Protein AF-A0A1D1XVW9-F1 (afdb_monomer)

InterPro domains:
  IPR011042 Six-bladed beta-propeller, TolB-like [G3DSA:2.120.10.30] (35-100)

pLDDT: mean 77.79, std 16.77, range [38.75, 95.5]

Nearest PDB structures (foldseek):
  2fpb-assembly2_B  TM=7.834E-01  e=3.571E-02  Rauvolfia serpentina
  6zea-assembly1_A  TM=7.174E-01  e=1.789E-02  Catharanthus roseus
  3mzl-assembly2_E  TM=5.468E-01  e=2.728E+00  Saccharomyces cerevisiae
  8adl-assembly1_P  TM=5.361E-01  e=5.114E+00  Saccharomyces cerevisiae
  7fik-assembly1_h  TM=4.658E-01  e=4.510E+00  Xenopus laevis

Sequence (100 aa):
MATRLALMSITLAIASIIISVNPFRLLISNGAHGAEKQMLTEVEVIPVDGAAGPESLAFGPDGEGPYTGVSDGRILQWRGRGRGWHEIAVSAPHLKREYC

Organism: NCBI:txid1678845

Solvent-accessible surface area (backbone atoms only — not comparable to full-atom values): 6344 Å² total; per-residue (Å²): 110,68,70,62,54,54,53,52,53,51,52,53,54,52,50,52,50,56,44,69,78,36,51,64,58,72,70,35,69,78,54,66,55,62,76,66,74,72,70,71,84,79,74,82,87,79,89,58,87,89,40,55,66,67,87,51,77,46,70,46,98,88,70,43,50,50,31,30,48,34,72,73,38,39,30,33,32,42,64,50,94,93,64,41,72,39,81,78,49,55,84,51,83,82,59,74,91,86,78,123

Radius of gyration: 27.66 Å; Cα contacts (8 Å, |Δi|>4): 89; chains: 1; bounding box: 39×32×83 Å

Foldseek 3Di:
DVVVVVVVVVVVVVVVVVCVVCVPCVVCVVVCPPPPVPCCVDDDDDDDPLWDDFPDWDADPVRFFGWGATPLQFIWGQPDDPVGIDTDDGPCPPPDSPDD

Mean predicted aligned error: 15.98 Å

Structure (mmCIF, N/CA/C/O backbone):
data_AF-A0A1D1XVW9-F1
#
_entry.id   AF-A0A1D1XVW9-F1
#
loop_
_atom_site.group_PDB
_atom_site.id
_atom_site.type_symbol
_atom_site.label_atom_id
_atom_site.label_alt_id
_atom_site.label_comp_id
_atom_site.label_asym_id
_atom_site.label_entity_id
_atom_site.label_seq_id
_atom_site.pdbx_PDB_ins_code
_atom_site.Cartn_x
_atom_site.Cartn_y
_atom_site.Cartn_z
_atom_site.occupancy
_atom_site.B_iso_or_equiv
_atom_site.auth_seq_id
_atom_site.auth_comp_id
_atom_site.auth_asym_id
_atom_site.auth_atom_id
_atom_site.pdbx_PDB_model_num
ATOM 1 N N . MET A 1 1 ? -19.454 -6.012 69.915 1.00 67.19 1 MET A N 1
ATOM 2 C CA . MET A 1 1 ? -18.309 -6.433 69.068 1.00 67.19 1 MET A CA 1
ATOM 3 C C . MET A 1 1 ? -18.755 -7.270 67.873 1.00 67.19 1 MET A C 1
ATOM 5 O O . MET A 1 1 ? -18.430 -6.885 66.760 1.00 67.19 1 MET A O 1
ATOM 9 N N . ALA A 1 2 ? -19.549 -8.330 68.065 1.00 73.88 2 ALA A N 1
ATOM 10 C CA . ALA A 1 2 ? -20.007 -9.216 66.984 1.00 73.88 2 ALA A CA 1
ATOM 11 C C . ALA A 1 2 ? -20.737 -8.509 65.820 1.00 73.88 2 ALA A C 1
ATOM 13 O O . ALA A 1 2 ? -20.469 -8.799 64.662 1.00 73.88 2 ALA A O 1
ATOM 14 N N . THR A 1 3 ? -21.587 -7.519 66.104 1.00 77.88 3 THR A N 1
ATOM 15 C CA . THR A 1 3 ? -22.304 -6.748 65.069 1.00 77.88 3 THR A CA 1
ATOM 16 C C . THR A 1 3 ? -21.376 -5.922 64.179 1.00 77.88 3 THR A C 1
ATOM 18 O O . THR A 1 3 ? -21.601 -5.825 62.979 1.00 77.88 3 THR A O 1
ATOM 21 N N . ARG A 1 4 ? -20.289 -5.374 64.739 1.00 76.69 4 ARG A N 1
ATOM 22 C CA . ARG A 1 4 ? -19.268 -4.636 63.977 1.00 76.69 4 ARG A CA 1
ATOM 23 C C . ARG A 1 4 ? -18.441 -5.565 63.088 1.00 76.69 4 ARG A C 1
ATOM 25 O O . ARG A 1 4 ? -18.111 -5.189 61.973 1.00 76.69 4 ARG A O 1
ATOM 32 N N . LEU A 1 5 ? -18.160 -6.779 63.563 1.00 81.81 5 LEU A N 1
ATOM 33 C CA . LEU A 1 5 ? -17.456 -7.807 62.790 1.00 81.81 5 LEU A CA 1
ATOM 34 C C . LEU A 1 5 ? -18.312 -8.319 61.623 1.00 81.81 5 LEU A C 1
ATOM 36 O O . LEU A 1 5 ? -17.810 -8.442 60.511 1.00 81.81 5 LEU A O 1
ATOM 40 N N . ALA A 1 6 ? -19.610 -8.534 61.854 1.00 84.25 6 ALA A N 1
ATOM 41 C CA . ALA A 1 6 ? -20.553 -8.912 60.803 1.00 84.25 6 ALA A CA 1
ATOM 42 C C . ALA A 1 6 ? -20.710 -7.809 59.743 1.00 84.25 6 ALA A C 1
ATOM 44 O O . ALA A 1 6 ? -20.727 -8.092 58.551 1.00 84.25 6 ALA A 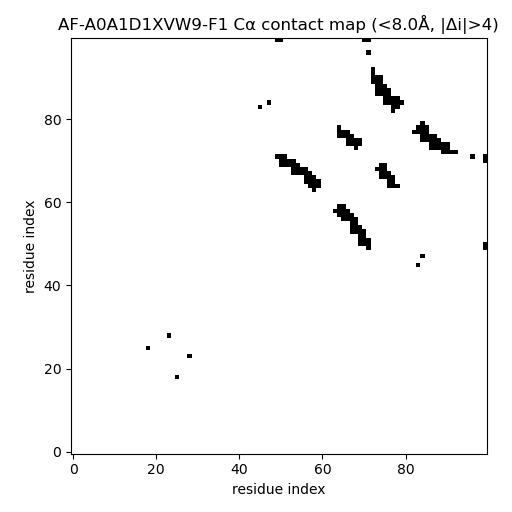O 1
ATOM 45 N N . LEU A 1 7 ? -20.754 -6.539 60.159 1.00 82.38 7 LEU A N 1
ATOM 46 C CA . LEU A 1 7 ? -20.778 -5.407 59.229 1.00 82.38 7 LEU A CA 1
ATOM 47 C C . LEU A 1 7 ? -19.519 -5.361 58.350 1.00 82.38 7 LEU A C 1
ATOM 49 O O . LEU A 1 7 ? -19.629 -5.105 57.156 1.00 82.38 7 LEU A O 1
ATOM 53 N N . MET A 1 8 ? -18.341 -5.648 58.911 1.00 87.56 8 MET A N 1
ATOM 54 C CA . MET A 1 8 ? -17.085 -5.647 58.153 1.00 87.56 8 MET A CA 1
ATOM 55 C C . MET A 1 8 ? -16.965 -6.805 57.159 1.00 87.56 8 MET A C 1
ATOM 57 O O . MET A 1 8 ? -16.435 -6.610 56.069 1.00 87.56 8 MET A O 1
ATOM 61 N N . SER A 1 9 ? -17.455 -8.003 57.492 1.00 86.50 9 SER A N 1
ATOM 62 C CA . SER A 1 9 ? -17.416 -9.122 56.542 1.00 86.50 9 SER A CA 1
ATOM 63 C C . SER A 1 9 ? -18.384 -8.915 55.374 1.00 86.50 9 SER A C 1
ATOM 65 O O . SER A 1 9 ? -18.042 -9.222 54.233 1.00 86.50 9 SER A O 1
ATOM 67 N N . ILE A 1 10 ? -19.559 -8.332 55.638 1.00 91.50 10 ILE A N 1
ATOM 68 C CA . ILE A 1 10 ? -20.557 -8.015 54.610 1.00 91.50 10 ILE A CA 1
ATOM 69 C C . ILE A 1 10 ? -20.013 -6.970 53.628 1.00 91.50 10 ILE A C 1
ATOM 71 O O . ILE A 1 10 ? -20.144 -7.146 52.418 1.00 91.50 10 ILE A O 1
ATOM 75 N N . THR A 1 11 ? -19.363 -5.906 54.112 1.00 92.06 11 THR A N 1
ATOM 76 C CA . THR A 1 11 ? -18.797 -4.875 53.223 1.00 92.06 11 THR A CA 1
ATOM 77 C C . THR A 1 11 ? -17.672 -5.421 52.344 1.00 92.06 11 THR A C 1
ATOM 79 O O . THR A 1 11 ? -17.636 -5.121 51.151 1.00 92.06 11 THR A O 1
ATOM 82 N N . LEU A 1 12 ? -16.797 -6.268 52.897 1.00 90.25 12 LEU A N 1
ATOM 83 C CA . LEU A 1 12 ? -15.732 -6.948 52.150 1.00 90.25 12 LEU A CA 1
ATOM 84 C C . LEU A 1 12 ? -16.282 -7.877 51.057 1.00 90.25 12 LEU A C 1
ATOM 86 O O . LEU A 1 12 ? -15.770 -7.868 49.938 1.00 90.25 12 LEU A O 1
ATOM 90 N N . ALA A 1 13 ? -17.339 -8.637 51.355 1.00 91.56 13 ALA A N 1
ATOM 91 C CA . ALA A 1 13 ? -17.975 -9.532 50.388 1.00 91.56 13 ALA A CA 1
ATOM 92 C C . ALA A 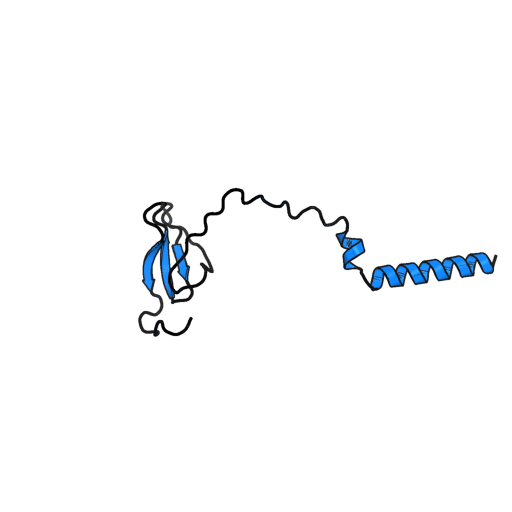1 13 ? -18.650 -8.770 49.235 1.00 91.56 13 ALA A C 1
ATOM 94 O O . ALA A 1 13 ? -18.570 -9.182 48.081 1.00 91.56 13 ALA A O 1
ATOM 95 N N . ILE A 1 14 ? -19.283 -7.629 49.519 1.00 88.94 14 ILE A N 1
ATOM 96 C CA . ILE A 1 14 ? -19.890 -6.791 48.476 1.00 88.94 14 ILE A CA 1
ATOM 97 C C . ILE A 1 14 ? -18.802 -6.174 47.585 1.00 88.94 14 ILE A C 1
ATOM 99 O O . ILE A 1 14 ? -18.924 -6.193 46.360 1.00 88.94 14 ILE A O 1
ATOM 103 N N . ALA A 1 15 ? -17.714 -5.675 48.180 1.00 84.06 15 ALA A N 1
ATOM 104 C CA . ALA A 1 15 ? -16.601 -5.097 47.432 1.00 84.06 15 ALA A CA 1
ATOM 105 C C . ALA A 1 15 ? -15.948 -6.112 46.476 1.00 84.06 15 ALA A C 1
ATOM 107 O O . ALA A 1 15 ? -15.677 -5.770 45.325 1.00 84.06 15 ALA A O 1
ATOM 108 N N . SER A 1 16 ? -15.747 -7.365 46.904 1.00 83.56 16 SER A N 1
ATOM 109 C CA . SER A 1 16 ? -15.147 -8.401 46.050 1.00 83.56 16 SER A CA 1
ATOM 110 C C . SER A 1 16 ? -16.040 -8.787 44.867 1.00 83.56 16 SER A C 1
ATOM 112 O O . SER A 1 16 ? -15.531 -8.973 43.762 1.00 83.56 16 SER A O 1
ATOM 114 N N . ILE A 1 17 ? -17.363 -8.829 45.054 1.00 84.69 17 ILE A N 1
ATOM 115 C CA . ILE A 1 17 ? -18.323 -9.081 43.967 1.00 84.69 17 ILE A CA 1
ATOM 116 C C . ILE A 1 17 ? -18.294 -7.932 42.952 1.00 84.69 17 ILE A C 1
ATOM 118 O O . ILE A 1 17 ? -18.220 -8.183 41.751 1.00 84.69 17 ILE A O 1
ATOM 122 N N . ILE A 1 18 ? -18.279 -6.675 43.407 1.00 80.69 18 ILE A N 1
ATOM 123 C CA . ILE A 1 18 ? -18.209 -5.500 42.518 1.00 80.69 18 ILE A CA 1
ATOM 124 C C . ILE A 1 18 ? -16.912 -5.513 41.691 1.00 80.69 18 ILE A C 1
ATOM 126 O O . ILE A 1 18 ? -16.951 -5.271 40.484 1.00 80.69 18 ILE A O 1
ATOM 130 N N . ILE A 1 19 ? -15.778 -5.849 42.317 1.00 76.25 19 ILE A N 1
ATOM 131 C CA . ILE A 1 19 ? -14.479 -5.981 41.639 1.00 76.25 19 ILE A CA 1
ATOM 132 C C . ILE A 1 19 ? -14.494 -7.152 40.640 1.00 76.25 19 ILE A C 1
ATOM 134 O O . ILE A 1 19 ? -13.976 -7.012 39.536 1.00 76.25 19 ILE A O 1
ATOM 138 N N . SER A 1 20 ? -15.113 -8.287 40.985 1.00 71.88 20 SER A N 1
ATOM 139 C CA . SER A 1 20 ? -15.169 -9.484 40.130 1.00 71.88 20 SER A CA 1
ATOM 140 C C . SER A 1 20 ? -16.108 -9.346 38.933 1.00 71.88 20 SER A C 1
ATOM 142 O O . SER A 1 20 ? -15.846 -9.943 37.891 1.00 71.88 20 SER A O 1
ATOM 144 N N . VAL A 1 21 ? -17.214 -8.616 39.069 1.00 75.00 21 VAL A N 1
ATOM 145 C CA . VAL A 1 21 ? -18.194 -8.441 37.984 1.00 75.00 21 VAL A CA 1
ATOM 146 C C . VAL A 1 21 ? -17.682 -7.437 36.947 1.00 75.00 21 VAL A C 1
ATOM 148 O O . VAL A 1 21 ? -18.119 -7.457 35.797 1.00 75.00 21 VAL A O 1
ATOM 151 N N . ASN A 1 22 ? -16.729 -6.574 37.315 1.00 65.94 22 ASN A N 1
ATOM 152 C CA . ASN A 1 22 ? -16.160 -5.602 36.393 1.00 65.94 22 ASN A CA 1
ATOM 153 C C . ASN A 1 22 ? -14.689 -5.258 36.696 1.00 65.94 22 ASN A C 1
ATOM 155 O O . ASN A 1 22 ? -14.370 -4.089 36.952 1.00 65.94 22 ASN A O 1
ATOM 159 N N . PRO A 1 23 ? -13.766 -6.239 36.627 1.00 60.66 23 PRO A N 1
ATOM 160 C CA . PRO A 1 23 ? -12.349 -5.977 36.878 1.00 60.66 23 PRO 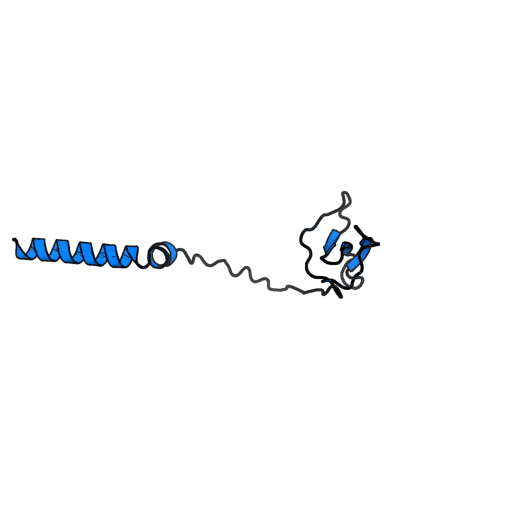A CA 1
ATOM 161 C C . PRO A 1 23 ? -11.805 -4.947 35.877 1.00 60.66 23 PRO A C 1
ATOM 163 O O . PRO A 1 23 ? -10.929 -4.152 36.207 1.00 60.66 23 PRO A O 1
ATOM 166 N N . PHE A 1 24 ? -12.401 -4.897 34.681 1.00 57.16 24 PHE A N 1
ATOM 167 C CA . PHE A 1 24 ? -12.058 -3.977 33.604 1.00 57.16 24 PHE A CA 1
ATOM 168 C C . PHE A 1 24 ? -12.386 -2.512 33.933 1.00 57.16 24 PHE A C 1
ATOM 170 O O . PHE A 1 24 ? -11.579 -1.635 33.643 1.00 57.16 24 PHE A O 1
ATOM 177 N N . ARG A 1 25 ? -13.520 -2.197 34.580 1.00 54.72 25 ARG A N 1
ATOM 178 C CA . ARG A 1 25 ? -13.833 -0.791 34.900 1.00 54.72 25 ARG A CA 1
ATOM 179 C C . ARG A 1 25 ? -13.044 -0.228 36.074 1.00 54.72 25 ARG A C 1
ATOM 181 O O . ARG A 1 25 ? -12.763 0.960 36.040 1.00 54.72 25 ARG A O 1
ATOM 188 N N . LEU A 1 26 ? -12.629 -1.018 37.066 1.00 53.88 26 LEU A N 1
ATOM 189 C CA . LEU A 1 26 ? -11.789 -0.492 38.156 1.00 53.88 26 LEU A CA 1
ATOM 190 C C . LEU A 1 26 ? -10.303 -0.419 37.784 1.00 53.88 26 LEU A C 1
ATOM 192 O O . LEU A 1 26 ? -9.637 0.539 38.167 1.00 53.88 26 LEU A O 1
ATOM 196 N N . LEU A 1 27 ? -9.796 -1.372 36.996 1.00 53.84 27 LEU A N 1
ATOM 197 C CA . LEU A 1 27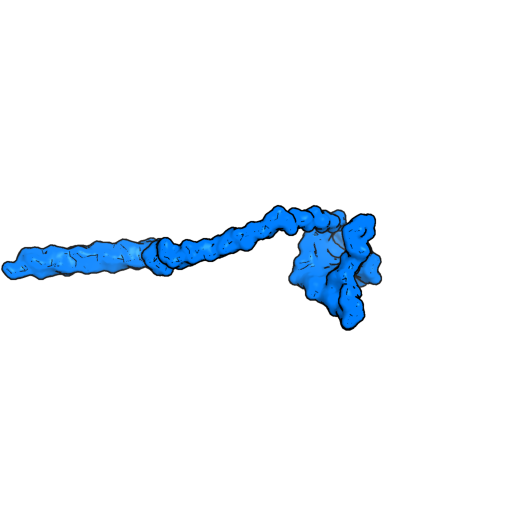 ? -8.397 -1.362 36.557 1.00 53.84 27 LEU A CA 1
ATOM 198 C C . LEU A 1 27 ? -8.144 -0.410 35.375 1.00 53.84 27 LEU A C 1
ATOM 200 O O . LEU A 1 27 ? -7.003 -0.013 35.163 1.00 53.84 27 LEU A O 1
ATOM 204 N N . ILE A 1 28 ? -9.185 0.001 34.634 1.00 49.91 28 ILE A N 1
ATOM 205 C CA . ILE A 1 28 ? -9.036 0.830 33.420 1.00 49.91 28 ILE A CA 1
ATOM 206 C C . ILE A 1 28 ? -9.812 2.158 33.499 1.00 49.91 28 ILE A C 1
ATOM 208 O O . ILE A 1 28 ? -9.638 3.007 32.631 1.00 49.91 28 ILE A O 1
ATOM 212 N N . SER A 1 29 ? -10.568 2.463 34.568 1.00 49.44 29 SER A N 1
ATOM 213 C CA . SER A 1 29 ? -11.166 3.814 34.701 1.00 49.44 29 SER A CA 1
ATOM 214 C C . SER A 1 29 ? -10.120 4.926 34.868 1.00 49.44 29 SER A C 1
ATOM 216 O O . SER A 1 29 ? -10.422 6.069 34.547 1.00 49.44 29 SER A O 1
ATOM 218 N N . ASN A 1 30 ? -8.892 4.602 35.283 1.00 48.69 30 ASN A N 1
ATOM 219 C CA . ASN A 1 30 ? -7.751 5.530 35.242 1.00 48.69 30 ASN A CA 1
ATOM 220 C C . ASN A 1 30 ? -6.726 5.157 34.147 1.00 48.69 30 ASN A C 1
ATOM 222 O O . ASN A 1 30 ? -5.695 5.809 34.003 1.00 48.69 30 ASN A O 1
ATOM 226 N N . GLY A 1 31 ? -7.038 4.115 33.366 1.00 46.25 31 GLY A N 1
ATOM 227 C CA . GLY A 1 31 ? -6.306 3.639 32.190 1.00 46.25 31 GLY A CA 1
ATOM 228 C C . GLY A 1 31 ? -6.915 4.104 30.866 1.00 46.25 31 GLY A C 1
ATOM 229 O O . GLY A 1 31 ? -6.356 3.824 29.817 1.00 46.25 31 GLY A O 1
ATOM 230 N N . ALA A 1 32 ? -7.975 4.917 30.912 1.00 42.75 32 ALA A N 1
ATOM 231 C CA . ALA A 1 32 ? -8.152 5.982 29.936 1.00 42.75 32 ALA A CA 1
ATOM 232 C C . ALA A 1 32 ? -7.153 7.122 30.241 1.00 42.75 32 ALA A C 1
ATOM 234 O O . ALA A 1 32 ? -7.512 8.296 30.258 1.00 42.75 32 ALA A O 1
ATOM 235 N N . HIS A 1 33 ? -5.860 6.796 30.413 1.00 40.16 33 HIS A N 1
ATOM 236 C CA . HIS A 1 33 ? -4.893 7.549 29.624 1.00 40.16 33 HIS A CA 1
ATOM 237 C C . HIS A 1 33 ? -5.483 7.470 28.243 1.00 40.16 33 HIS A C 1
ATOM 239 O O . HIS A 1 33 ? -5.670 6.359 27.739 1.00 40.16 33 HIS A O 1
ATOM 245 N N . GLY A 1 34 ? -5.952 8.612 27.737 1.00 38.75 34 GLY A N 1
ATOM 246 C CA . GLY A 1 34 ? -6.405 8.657 26.374 1.00 38.75 34 GLY A CA 1
ATOM 247 C C . GLY A 1 34 ? -5.400 7.819 25.603 1.00 38.75 34 GLY A C 1
ATOM 248 O O . GLY A 1 34 ? -4.192 8.043 25.708 1.00 38.75 34 GLY A O 1
ATOM 249 N N . ALA A 1 35 ? -5.899 6.847 24.838 1.00 45.25 35 ALA A N 1
ATOM 250 C CA . ALA A 1 35 ? -5.421 6.828 23.480 1.00 45.25 35 ALA A CA 1
ATOM 251 C C . ALA A 1 35 ? -5.468 8.304 23.114 1.00 45.25 35 ALA A C 1
ATOM 253 O O . ALA A 1 35 ? -6.560 8.877 23.011 1.00 45.25 35 ALA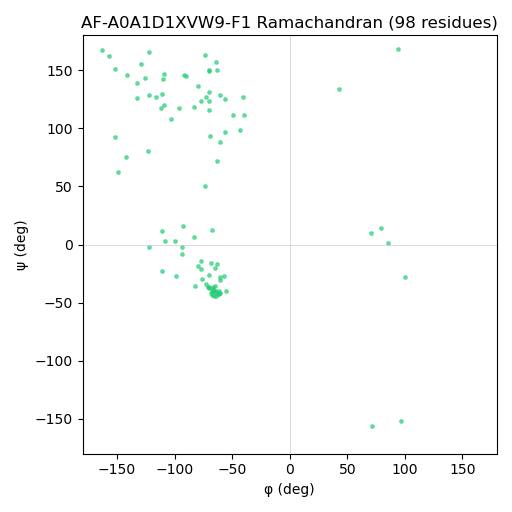 A O 1
ATOM 254 N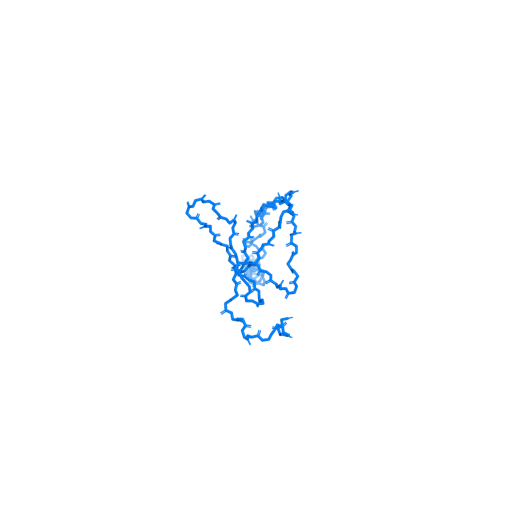 N . GLU A 1 36 ? -4.303 8.958 23.212 1.00 47.38 36 GLU A N 1
ATOM 255 C CA . GLU A 1 36 ? -4.055 10.245 22.629 1.00 47.38 36 GLU A CA 1
ATOM 256 C C . GLU A 1 36 ? -4.784 10.067 21.320 1.00 47.38 36 GLU A C 1
ATOM 258 O O . GLU A 1 36 ? -4.475 9.137 20.563 1.00 47.38 36 GLU A O 1
ATOM 263 N N . LYS A 1 37 ? -5.900 10.786 21.148 1.00 47.44 37 LYS A N 1
ATOM 264 C CA . LYS A 1 37 ? -6.454 10.924 19.822 1.00 47.44 37 LYS A CA 1
ATOM 265 C C . LYS A 1 37 ? -5.294 11.612 19.142 1.00 47.44 37 LYS A C 1
ATOM 267 O O . LYS A 1 37 ? -5.193 12.831 19.236 1.00 47.44 37 LYS A O 1
ATOM 272 N N . GLN A 1 38 ? -4.365 10.816 18.608 1.00 52.91 38 GLN A N 1
ATOM 273 C CA . GLN A 1 38 ? -3.378 11.228 17.656 1.00 52.91 38 GLN A CA 1
ATOM 274 C C . GLN A 1 38 ? -4.299 11.772 16.609 1.00 52.91 38 GLN A C 1
ATOM 276 O O . GLN A 1 38 ? -5.041 11.036 15.950 1.00 52.91 38 GLN A O 1
ATOM 281 N N . MET A 1 39 ? -4.450 13.085 16.682 1.00 48.16 39 MET A N 1
ATOM 282 C CA . MET A 1 39 ? -5.333 13.805 15.826 1.00 48.16 39 MET A CA 1
ATOM 283 C C . MET A 1 39 ? -4.596 13.649 14.518 1.00 48.16 39 MET A C 1
ATOM 285 O O . MET A 1 39 ? -3.614 14.340 14.253 1.00 48.16 39 MET A O 1
ATOM 289 N N . LEU A 1 40 ? -4.990 12.614 13.778 1.00 56.91 40 LEU A N 1
ATOM 290 C CA . LEU A 1 40 ? -4.697 12.406 12.381 1.00 56.91 40 LEU A CA 1
ATOM 291 C C . LEU A 1 40 ? -5.385 13.583 11.698 1.00 56.91 40 LEU A C 1
ATOM 293 O O . LEU A 1 40 ? -6.482 13.472 11.165 1.00 56.91 40 LEU A O 1
ATOM 297 N N . THR A 1 41 ? -4.792 14.759 11.899 1.00 60.09 41 THR A N 1
ATOM 298 C CA . THR A 1 41 ? -5.390 16.066 11.622 1.00 60.09 41 THR A CA 1
ATOM 299 C C . THR A 1 41 ? -5.535 16.224 10.112 1.00 60.09 41 THR A C 1
ATOM 301 O O . THR A 1 41 ? -6.321 17.036 9.642 1.00 60.09 41 THR A O 1
ATOM 304 N N . GLU A 1 42 ? -4.838 15.374 9.357 1.00 72.19 42 GLU A N 1
ATOM 305 C CA . GLU A 1 42 ? -4.875 15.316 7.915 1.00 72.19 42 GLU A CA 1
ATOM 306 C C . GLU A 1 42 ? -4.556 13.882 7.461 1.00 72.19 42 GLU A C 1
ATOM 308 O O . GLU A 1 42 ? -3.401 13.481 7.334 1.00 72.19 42 GLU A O 1
ATOM 313 N N . VAL A 1 43 ? -5.596 13.067 7.277 1.00 81.38 43 VAL A N 1
ATOM 314 C CA . VAL A 1 43 ? -5.497 11.792 6.557 1.00 81.38 43 VAL A CA 1
ATOM 315 C C . VAL A 1 43 ? -6.273 11.942 5.267 1.00 81.38 43 VAL A C 1
ATOM 317 O O . VAL A 1 43 ? -7.484 12.147 5.275 1.00 81.38 43 VAL A O 1
ATOM 320 N N . GLU A 1 44 ? -5.562 11.827 4.155 1.00 84.25 44 GLU A N 1
ATOM 321 C CA . GLU A 1 44 ? -6.162 11.725 2.835 1.00 84.25 44 GLU A CA 1
ATOM 322 C C . GLU A 1 44 ? -6.254 10.250 2.455 1.00 84.25 44 GLU A C 1
ATOM 324 O O . GLU A 1 44 ? -5.243 9.555 2.342 1.00 84.25 44 GLU A O 1
ATOM 329 N N . VAL A 1 45 ? -7.480 9.762 2.275 1.00 85.19 45 VAL A N 1
ATOM 330 C CA . VAL A 1 45 ? -7.720 8.405 1.785 1.00 85.19 45 VAL A CA 1
ATOM 331 C C . VAL A 1 45 ? -7.618 8.423 0.266 1.00 85.19 45 VAL A C 1
ATOM 333 O O . VAL A 1 45 ? -8.409 9.084 -0.403 1.00 85.19 45 VAL A O 1
ATOM 336 N N . ILE A 1 46 ? -6.659 7.676 -0.275 1.00 86.56 46 ILE A N 1
ATOM 337 C CA . ILE A 1 46 ? -6.482 7.519 -1.719 1.00 86.56 46 ILE A CA 1
ATOM 338 C C . ILE A 1 46 ? -7.033 6.143 -2.114 1.00 86.56 46 ILE A C 1
ATOM 340 O O . ILE A 1 46 ? -6.414 5.135 -1.763 1.00 86.56 46 ILE A O 1
ATOM 344 N N . PRO A 1 47 ? -8.186 6.072 -2.803 1.00 86.44 47 PRO A N 1
ATOM 345 C CA . PRO A 1 47 ? -8.795 4.800 -3.163 1.00 86.44 47 PRO A CA 1
ATOM 346 C C . PRO A 1 47 ? -7.976 4.061 -4.229 1.00 86.44 47 PRO A C 1
ATOM 348 O O . PRO A 1 47 ? -7.322 4.672 -5.075 1.00 86.44 47 PRO A O 1
ATOM 351 N N . VAL A 1 48 ? -8.049 2.731 -4.186 1.00 88.75 48 VAL A N 1
ATOM 352 C CA . VAL A 1 48 ? -7.572 1.831 -5.239 1.00 88.75 48 VAL A CA 1
ATOM 353 C C . VAL A 1 48 ? -8.789 1.099 -5.790 1.00 88.75 48 VAL A C 1
ATOM 355 O O . VAL A 1 48 ? -9.554 0.505 -5.034 1.00 88.75 48 VAL A O 1
ATOM 358 N N . ASP A 1 49 ? -8.981 1.146 -7.105 1.00 89.06 49 ASP A N 1
ATOM 359 C CA . ASP A 1 49 ? -10.151 0.538 -7.736 1.00 89.06 49 ASP A CA 1
ATOM 360 C C . ASP A 1 49 ? -10.085 -0.990 -7.681 1.00 89.06 49 ASP A C 1
ATOM 362 O O . ASP A 1 49 ? -9.077 -1.582 -8.072 1.00 89.06 49 ASP A O 1
ATOM 366 N N . GLY A 1 50 ? -11.176 -1.622 -7.240 1.00 86.94 50 GLY A N 1
ATOM 367 C CA . GLY A 1 50 ? -11.362 -3.076 -7.302 1.00 86.94 50 GLY A CA 1
ATOM 368 C C . GLY A 1 50 ? -10.494 -3.899 -6.346 1.00 86.94 50 GLY A C 1
ATOM 369 O O . GLY A 1 50 ? -10.472 -5.119 -6.470 1.00 86.94 50 GLY A O 1
ATOM 370 N N . ALA A 1 51 ? -9.790 -3.264 -5.405 1.00 87.38 51 ALA A N 1
ATOM 371 C CA . ALA A 1 51 ? -8.958 -3.964 -4.434 1.00 87.38 51 ALA A CA 1
ATOM 372 C C . ALA A 1 51 ? -9.042 -3.325 -3.047 1.00 87.38 51 ALA A C 1
ATOM 374 O O . ALA A 1 51 ? -9.146 -2.106 -2.901 1.00 87.38 51 ALA A O 1
ATOM 375 N N . ALA A 1 52 ? -8.966 -4.160 -2.017 1.00 85.75 52 ALA A N 1
ATOM 376 C CA . ALA A 1 52 ? -8.855 -3.722 -0.638 1.00 85.75 52 ALA A CA 1
ATOM 377 C C . ALA A 1 52 ? -7.384 -3.574 -0.240 1.00 85.75 52 ALA A C 1
ATOM 379 O O . ALA A 1 52 ? -6.555 -4.371 -0.674 1.00 85.75 52 ALA A O 1
ATOM 380 N N . GLY A 1 53 ? -7.147 -2.561 0.605 1.00 73.19 53 GLY A N 1
ATOM 381 C CA . GLY A 1 53 ? -6.049 -2.378 1.560 1.00 73.19 53 GLY A CA 1
ATOM 382 C C . GLY A 1 53 ? -4.613 -2.734 1.140 1.00 73.19 53 GLY A C 1
ATOM 383 O O . GLY A 1 53 ? -4.348 -3.848 0.706 1.00 73.19 53 GLY A O 1
ATOM 384 N N . PRO A 1 54 ? -3.625 -1.866 1.415 1.00 83.25 54 PRO A N 1
ATOM 385 C CA . PRO A 1 54 ? -2.264 -2.351 1.586 1.00 83.25 54 PRO A CA 1
ATOM 386 C C . PRO A 1 54 ? -2.160 -3.148 2.899 1.00 83.25 54 PRO A C 1
ATOM 388 O O . PRO A 1 54 ? -2.320 -2.581 3.980 1.00 83.25 54 PRO A O 1
ATOM 391 N N . GLU A 1 55 ? -1.866 -4.449 2.838 1.00 82.50 55 GLU A N 1
ATOM 392 C CA . GLU A 1 55 ? -1.561 -5.245 4.048 1.00 82.50 55 GLU A CA 1
ATOM 393 C C . GLU A 1 55 ? -0.132 -4.984 4.570 1.00 82.50 55 GLU A C 1
ATOM 395 O O . GLU A 1 55 ? 0.210 -5.333 5.700 1.00 82.50 55 GLU A O 1
ATOM 400 N N . SER A 1 56 ? 0.719 -4.356 3.751 1.00 88.44 56 SER A N 1
ATOM 401 C CA . SER A 1 56 ? 2.112 -4.016 4.068 1.00 88.44 56 SER A CA 1
ATOM 402 C C . SER A 1 56 ? 2.626 -2.853 3.209 1.00 88.44 56 SER A C 1
ATOM 404 O O . SER A 1 56 ? 2.047 -2.538 2.170 1.00 88.44 56 SER A O 1
ATOM 406 N N . LEU A 1 57 ? 3.723 -2.209 3.623 1.00 93.00 57 LEU A N 1
ATOM 407 C CA . LEU A 1 57 ? 4.429 -1.183 2.846 1.00 93.00 57 LEU A CA 1
ATOM 408 C C . LEU A 1 57 ? 5.935 -1.468 2.854 1.00 93.00 57 LEU A C 1
ATOM 410 O O . LEU A 1 57 ? 6.494 -1.815 3.893 1.00 93.00 57 LEU A O 1
ATOM 414 N N . ALA A 1 58 ? 6.592 -1.282 1.712 1.00 94.50 58 ALA A N 1
ATOM 415 C CA . ALA A 1 58 ? 8.043 -1.388 1.568 1.00 94.50 58 ALA A CA 1
ATOM 416 C C . ALA A 1 58 ? 8.616 -0.152 0.865 1.00 94.50 58 ALA A C 1
ATOM 418 O O . ALA A 1 58 ? 7.920 0.511 0.099 1.00 94.50 58 ALA A O 1
ATOM 419 N N . PHE A 1 59 ? 9.893 0.142 1.096 1.00 95.12 59 PHE A N 1
ATOM 420 C CA . PHE A 1 59 ? 10.605 1.258 0.473 1.00 95.12 59 PHE A CA 1
ATOM 421 C C . PHE A 1 59 ? 11.870 0.740 -0.206 1.00 95.12 59 PHE A C 1
ATOM 423 O O . PHE A 1 59 ? 12.512 -0.185 0.294 1.00 95.12 59 PHE A O 1
ATOM 430 N N . GLY A 1 60 ? 12.205 1.317 -1.357 1.00 91.62 60 GLY A N 1
ATOM 431 C CA . GLY A 1 60 ? 13.440 0.994 -2.065 1.00 91.62 60 GLY A CA 1
ATOM 432 C C . GLY A 1 60 ? 14.671 1.599 -1.378 1.00 91.62 60 GLY A C 1
ATOM 433 O O . GLY A 1 60 ? 14.533 2.527 -0.578 1.00 91.62 60 GLY A O 1
ATOM 434 N N . PRO A 1 61 ? 15.880 1.111 -1.707 1.00 91.75 61 PRO A N 1
ATOM 435 C CA . PRO A 1 61 ? 17.130 1.584 -1.106 1.00 91.75 61 PRO A CA 1
ATOM 436 C C . PRO A 1 61 ? 17.392 3.078 -1.351 1.00 91.75 61 PRO A C 1
ATOM 438 O O . PRO A 1 61 ? 17.940 3.747 -0.482 1.00 91.75 61 PRO A O 1
ATOM 441 N N . ASP A 1 62 ? 16.927 3.612 -2.482 1.00 93.44 62 ASP A N 1
ATOM 442 C CA . ASP A 1 62 ? 17.101 5.019 -2.863 1.00 93.44 62 ASP A CA 1
ATOM 443 C C . ASP A 1 62 ? 15.928 5.918 -2.416 1.00 93.44 62 ASP A C 1
ATOM 445 O O . ASP A 1 62 ? 15.755 7.031 -2.909 1.00 93.44 62 ASP A O 1
ATOM 449 N N . GLY A 1 63 ? 15.080 5.442 -1.494 1.00 88.12 63 GLY A N 1
ATOM 450 C CA . GLY A 1 63 ? 13.873 6.159 -1.055 1.00 88.12 63 GLY A CA 1
ATOM 451 C C . GLY A 1 63 ? 12.694 6.046 -2.028 1.00 88.12 63 GLY A C 1
ATOM 452 O O . GLY A 1 63 ? 11.719 6.788 -1.923 1.00 88.12 63 GLY A O 1
ATOM 453 N N . GLU A 1 64 ? 12.777 5.113 -2.976 1.00 90.25 64 GLU A N 1
ATOM 454 C CA . GLU A 1 64 ? 11.720 4.789 -3.933 1.00 90.25 64 GLU A CA 1
ATOM 455 C C . GLU A 1 64 ? 10.463 4.250 -3.223 1.00 90.25 64 GLU A C 1
ATOM 457 O O . GLU A 1 64 ? 10.561 3.532 -2.222 1.00 90.25 64 GLU A O 1
ATOM 462 N N . GLY A 1 65 ? 9.282 4.481 -3.804 1.00 89.50 65 GLY A N 1
ATOM 463 C CA . GLY A 1 65 ? 8.011 3.980 -3.273 1.00 89.50 65 GLY A CA 1
ATOM 464 C C . GLY A 1 65 ? 7.259 5.008 -2.411 1.00 89.50 65 GLY A C 1
ATOM 465 O O . GLY A 1 65 ? 7.376 6.209 -2.662 1.00 89.50 65 GLY A O 1
ATOM 466 N N . PRO A 1 66 ? 6.445 4.572 -1.428 1.00 94.75 66 PRO A N 1
ATOM 467 C CA . PRO A 1 66 ? 6.273 3.190 -0.965 1.00 94.75 66 PRO A CA 1
ATOM 468 C C . PRO A 1 66 ? 5.694 2.228 -2.013 1.00 94.75 66 PRO A C 1
ATOM 470 O O . PRO A 1 66 ? 5.003 2.641 -2.945 1.00 94.75 66 PRO A O 1
ATOM 473 N N . TYR A 1 67 ? 5.962 0.938 -1.824 1.00 95.19 67 TYR A N 1
ATOM 474 C CA . TYR A 1 67 ? 5.389 -0.183 -2.566 1.00 95.19 67 TYR A CA 1
ATOM 475 C C . TYR A 1 67 ? 4.428 -0.969 -1.684 1.00 95.19 67 TYR A C 1
ATOM 477 O O . TYR A 1 67 ? 4.672 -1.110 -0.485 1.00 95.19 67 TYR A O 1
ATOM 485 N N . THR A 1 68 ? 3.374 -1.526 -2.268 1.00 95.31 68 THR A N 1
ATOM 486 C C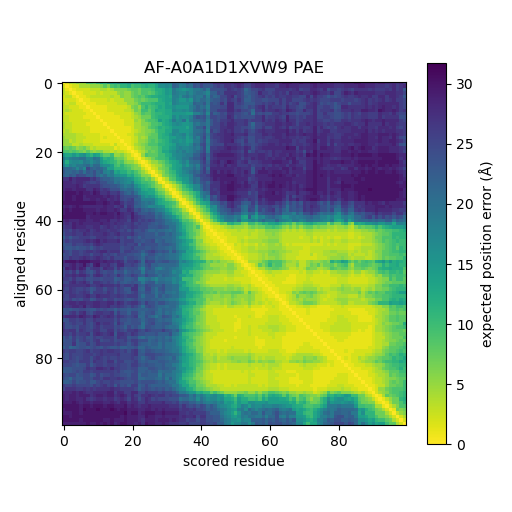A . THR A 1 68 ? 2.418 -2.361 -1.539 1.00 95.31 68 THR A CA 1
ATOM 487 C C . THR A 1 68 ? 1.752 -3.401 -2.429 1.00 95.31 68 THR A C 1
ATOM 489 O O . THR A 1 68 ? 1.593 -3.178 -3.627 1.00 95.31 68 THR A O 1
ATOM 492 N N . GLY A 1 69 ? 1.363 -4.532 -1.843 1.00 93.31 69 GLY A N 1
ATOM 493 C CA . GLY A 1 69 ? 0.433 -5.477 -2.454 1.00 93.31 69 GLY A CA 1
ATOM 494 C C . GLY A 1 69 ? -1.004 -5.170 -2.031 1.00 93.31 69 GLY A C 1
ATOM 495 O O . GLY A 1 69 ? -1.230 -4.758 -0.894 1.00 93.31 69 GLY A O 1
ATOM 496 N N . VAL A 1 70 ? -1.958 -5.391 -2.931 1.00 91.88 70 VAL A N 1
ATOM 497 C CA . VAL A 1 70 ? -3.402 -5.243 -2.667 1.00 91.88 70 VAL A CA 1
ATOM 498 C C . VAL A 1 70 ? -4.149 -6.555 -2.934 1.00 91.88 70 VAL A C 1
ATOM 500 O O . VAL A 1 70 ? -3.602 -7.467 -3.559 1.00 91.88 70 VAL A O 1
ATOM 503 N N . SER A 1 71 ? -5.396 -6.665 -2.461 1.00 89.50 71 SER A N 1
ATOM 504 C CA . SER A 1 71 ? -6.152 -7.933 -2.433 1.00 89.50 71 SER A CA 1
ATOM 505 C C . SER A 1 71 ? -6.331 -8.626 -3.792 1.00 89.50 71 SER A C 1
ATOM 507 O O . SER A 1 71 ? -6.441 -9.847 -3.840 1.00 89.50 71 SER A O 1
ATOM 509 N N . ASP A 1 72 ? -6.323 -7.879 -4.899 1.00 86.75 72 ASP A N 1
ATOM 510 C CA . ASP A 1 72 ? -6.443 -8.432 -6.257 1.00 86.75 72 ASP A CA 1
ATOM 511 C C . ASP A 1 72 ? -5.111 -8.945 -6.845 1.00 86.75 72 ASP A C 1
ATOM 513 O O . ASP A 1 72 ? -5.038 -9.330 -8.015 1.00 86.75 72 ASP A O 1
ATOM 517 N N . GLY A 1 73 ? -4.049 -8.962 -6.035 1.00 88.81 73 GLY A N 1
ATOM 518 C CA . GLY A 1 73 ? -2.740 -9.508 -6.382 1.00 88.81 73 GLY A CA 1
ATOM 519 C C . GLY A 1 73 ? -1.814 -8.542 -7.120 1.00 88.81 73 GLY A C 1
ATOM 520 O O . GLY A 1 73 ? -0.696 -8.942 -7.468 1.00 88.81 73 GLY A O 1
ATOM 521 N N . ARG A 1 74 ? -2.232 -7.292 -7.364 1.00 92.12 74 ARG A N 1
ATOM 522 C CA . ARG A 1 74 ? -1.348 -6.242 -7.894 1.00 92.12 74 ARG A CA 1
ATOM 523 C C . ARG A 1 74 ? -0.323 -5.794 -6.855 1.00 92.12 74 ARG A C 1
ATOM 525 O O . ARG A 1 74 ? -0.597 -5.748 -5.658 1.00 92.12 74 ARG A O 1
ATOM 532 N N . ILE A 1 75 ? 0.841 -5.388 -7.352 1.00 93.44 75 ILE A N 1
ATOM 533 C CA . ILE A 1 75 ? 1.879 -4.668 -6.618 1.00 93.44 75 ILE A CA 1
ATOM 534 C C . ILE A 1 75 ? 1.895 -3.232 -7.146 1.00 93.44 75 ILE A C 1
ATOM 536 O O . ILE A 1 75 ? 2.116 -3.001 -8.338 1.00 93.44 75 ILE A O 1
ATOM 540 N N . LEU A 1 76 ? 1.647 -2.271 -6.261 1.00 94.88 76 LEU A N 1
ATOM 541 C CA . LEU A 1 76 ? 1.528 -0.852 -6.573 1.00 94.88 76 LEU A CA 1
ATOM 542 C C . LEU A 1 76 ? 2.722 -0.069 -6.022 1.00 94.88 76 LEU A C 1
ATOM 544 O O . LEU A 1 76 ? 3.184 -0.330 -4.914 1.00 94.88 76 LEU A O 1
ATOM 548 N N . GLN A 1 77 ? 3.181 0.931 -6.769 1.00 95.50 77 GLN A N 1
ATOM 549 C CA . GLN A 1 77 ? 4.161 1.929 -6.346 1.00 95.50 77 GLN A CA 1
ATOM 550 C C . GLN A 1 77 ? 3.478 3.293 -6.210 1.00 95.50 77 GLN A C 1
ATOM 552 O O . GLN A 1 77 ? 2.816 3.758 -7.142 1.00 95.50 77 GLN A O 1
ATOM 557 N N . TRP A 1 78 ? 3.668 3.974 -5.081 1.00 94.44 78 TRP A N 1
ATOM 558 C CA . TRP A 1 78 ? 3.254 5.366 -4.929 1.00 94.44 78 TRP A CA 1
ATOM 559 C C . TRP A 1 78 ? 4.173 6.286 -5.735 1.00 94.44 78 TRP A C 1
ATOM 561 O O . TRP A 1 78 ? 5.394 6.248 -5.587 1.00 94.44 78 TRP A O 1
ATOM 571 N N . ARG A 1 79 ? 3.599 7.139 -6.589 1.00 93.56 79 ARG A N 1
ATOM 572 C CA . ARG A 1 79 ? 4.359 8.068 -7.451 1.00 93.56 79 ARG A CA 1
ATOM 573 C C . ARG A 1 79 ? 4.197 9.538 -7.059 1.00 93.56 79 ARG A C 1
ATOM 575 O O . ARG A 1 79 ? 4.623 10.422 -7.811 1.00 93.56 79 ARG A O 1
ATOM 582 N N . GLY A 1 80 ? 3.624 9.801 -5.886 1.00 91.56 80 GLY A N 1
ATOM 583 C CA . GLY A 1 80 ? 3.383 11.143 -5.362 1.00 91.56 80 GLY A CA 1
ATOM 584 C C . GLY A 1 80 ? 1.992 11.693 -5.679 1.00 91.56 80 GLY A C 1
ATOM 585 O O . GLY A 1 80 ? 1.251 11.163 -6.515 1.00 91.56 80 GLY A O 1
ATOM 586 N N . ARG A 1 81 ? 1.656 12.803 -5.009 1.00 87.69 81 ARG A N 1
ATOM 587 C CA . ARG A 1 81 ? 0.403 13.546 -5.216 1.00 87.69 81 ARG A CA 1
ATOM 588 C C . ARG A 1 81 ? 0.289 13.952 -6.693 1.00 87.69 81 ARG A C 1
ATOM 590 O O . ARG A 1 81 ? 1.206 14.557 -7.238 1.00 87.69 81 ARG A O 1
ATOM 597 N N . GLY A 1 82 ? -0.812 13.578 -7.343 1.00 89.25 82 GLY A N 1
ATOM 598 C CA . GLY A 1 82 ? -1.093 13.857 -8.760 1.00 89.25 82 GLY A CA 1
ATOM 599 C C . GLY A 1 82 ? -0.831 12.691 -9.720 1.00 89.25 82 GLY A C 1
ATOM 600 O O . GLY A 1 82 ? -1.521 12.590 -10.728 1.00 89.25 82 GLY A O 1
ATOM 601 N N . ARG A 1 83 ? 0.103 11.781 -9.402 1.00 92.06 83 ARG A N 1
ATOM 602 C CA . ARG A 1 83 ? 0.298 10.531 -10.170 1.00 92.06 83 ARG A CA 1
ATOM 603 C C . ARG A 1 83 ? -0.371 9.327 -9.519 1.00 92.06 83 ARG A C 1
ATOM 605 O O . ARG A 1 83 ? -0.754 8.402 -10.222 1.00 92.06 83 ARG A O 1
ATOM 612 N N . GLY A 1 84 ? -0.529 9.360 -8.198 1.00 92.00 84 GLY A N 1
ATOM 613 C CA . GLY A 1 84 ? -1.233 8.317 -7.470 1.00 92.00 84 GLY A CA 1
ATOM 614 C C . GLY A 1 84 ? -0.454 7.002 -7.398 1.00 92.00 84 GLY A C 1
ATOM 615 O O . GLY A 1 84 ? 0.779 6.972 -7.491 1.00 92.00 84 GLY A O 1
ATOM 616 N N . TRP A 1 85 ? -1.202 5.917 -7.215 1.00 93.81 85 TRP A N 1
ATOM 617 C CA . TRP A 1 85 ? -0.695 4.549 -7.236 1.00 93.81 85 TRP A CA 1
ATOM 618 C C . TRP A 1 85 ? -0.517 4.050 -8.672 1.00 93.81 85 TRP A C 1
ATOM 620 O O . TRP A 1 85 ? -1.394 4.233 -9.512 1.00 93.81 85 TRP A O 1
ATOM 630 N N . HIS A 1 86 ? 0.605 3.387 -8.941 1.00 94.00 86 HIS A N 1
ATOM 631 C CA . HIS A 1 86 ? 0.925 2.808 -10.243 1.00 94.00 86 HIS A CA 1
ATOM 632 C C . HIS A 1 86 ? 1.180 1.306 -10.120 1.00 94.00 86 HIS A C 1
ATOM 634 O O . HIS A 1 86 ? 1.988 0.893 -9.293 1.00 94.00 86 HIS A O 1
ATOM 640 N N . GLU A 1 87 ? 0.516 0.492 -10.938 1.00 94.12 87 GLU A N 1
ATOM 641 C CA . GLU A 1 87 ? 0.754 -0.953 -11.001 1.00 94.12 87 GLU A CA 1
ATOM 642 C C . GLU A 1 87 ? 2.115 -1.242 -11.639 1.00 94.12 87 GLU A C 1
ATOM 644 O O . GLU A 1 87 ? 2.380 -0.816 -12.760 1.00 94.12 87 GLU A O 1
ATOM 649 N N . ILE A 1 88 ? 2.974 -1.967 -10.920 1.00 94.25 88 ILE A N 1
ATOM 650 C CA . ILE A 1 88 ? 4.308 -2.354 -11.404 1.00 94.25 88 ILE A CA 1
ATOM 651 C C . ILE A 1 88 ? 4.434 -3.856 -11.667 1.00 94.25 88 ILE A C 1
ATOM 653 O O . ILE A 1 88 ? 5.306 -4.270 -12.427 1.00 94.25 88 ILE A O 1
ATOM 657 N N . ALA A 1 89 ? 3.590 -4.675 -11.037 1.00 93.25 89 ALA A N 1
ATOM 658 C CA . ALA A 1 89 ? 3.581 -6.123 -11.202 1.00 93.25 89 ALA A CA 1
ATOM 659 C C . ALA A 1 89 ? 2.268 -6.732 -10.689 1.00 93.25 89 ALA A C 1
ATOM 661 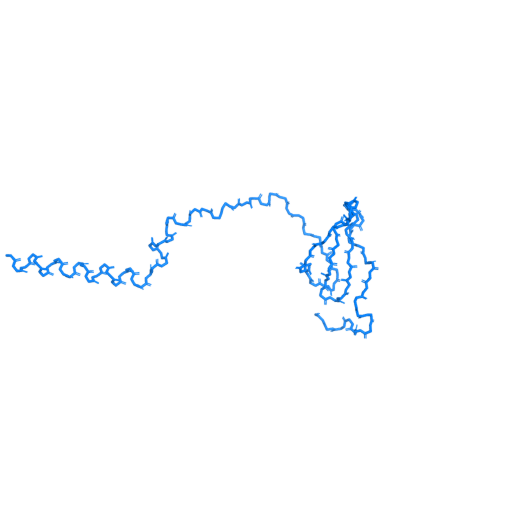O O . ALA A 1 89 ? 1.511 -6.090 -9.963 1.00 93.25 89 ALA A O 1
ATOM 662 N N . VAL A 1 90 ? 2.034 -8.002 -11.027 1.00 91.50 90 VAL A N 1
ATOM 663 C CA . VAL A 1 90 ? 0.935 -8.822 -10.505 1.00 91.50 90 VAL A CA 1
ATOM 664 C C . VAL A 1 90 ? 1.506 -10.172 -10.092 1.00 91.50 90 VAL A C 1
ATOM 666 O O . VAL A 1 90 ? 2.147 -10.839 -10.903 1.00 91.50 90 VAL A O 1
ATOM 669 N N . SER A 1 91 ? 1.272 -10.588 -8.847 1.00 83.88 91 SER A N 1
ATOM 670 C CA . SER A 1 91 ? 1.816 -11.843 -8.304 1.00 83.88 91 SER A CA 1
ATOM 671 C C . SER A 1 91 ? 1.176 -13.088 -8.929 1.00 83.88 91 SER A C 1
ATOM 673 O O . SER A 1 91 ? 1.803 -14.143 -8.989 1.00 83.88 91 SER A O 1
ATOM 675 N N . ALA A 1 92 ? -0.063 -12.975 -9.418 1.00 72.75 92 ALA A N 1
ATOM 676 C 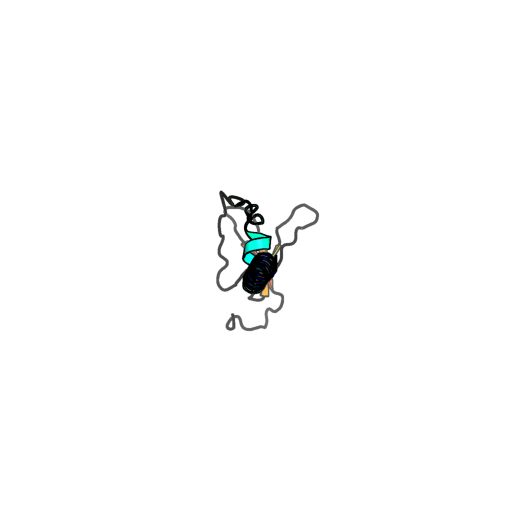CA . ALA A 1 92 ? -0.791 -14.067 -10.058 1.00 72.75 92 ALA A CA 1
ATOM 677 C C . ALA A 1 92 ? -1.635 -13.583 -11.255 1.00 72.75 92 ALA A C 1
ATOM 679 O O . ALA A 1 92 ? -2.860 -13.521 -11.165 1.00 72.75 92 ALA A O 1
ATOM 680 N N . PRO A 1 93 ? -1.016 -13.275 -12.410 1.00 65.62 93 PRO A N 1
ATOM 681 C CA . PRO A 1 93 ? -1.719 -12.711 -13.570 1.00 65.62 93 PRO A CA 1
ATOM 682 C C . PRO A 1 93 ? -2.791 -13.643 -14.164 1.00 65.62 93 PRO A C 1
ATOM 684 O O . PRO A 1 93 ? -3.647 -13.196 -14.922 1.00 65.62 93 PRO A O 1
ATOM 687 N N . HIS A 1 94 ? -2.749 -14.936 -13.827 1.00 65.19 94 HIS A N 1
ATOM 688 C CA . HIS A 1 94 ? -3.686 -15.953 -14.308 1.00 65.19 94 HIS A CA 1
ATOM 689 C C . HIS A 1 94 ? -4.888 -16.196 -13.382 1.00 65.19 94 HIS A C 1
ATOM 691 O O . HIS A 1 94 ? -5.808 -16.917 -13.770 1.00 65.19 94 HIS A O 1
ATOM 697 N N . LEU A 1 95 ? -4.905 -15.622 -12.175 1.00 60.47 95 LEU A N 1
ATOM 698 C CA . LEU A 1 95 ? -6.074 -15.686 -11.300 1.00 60.47 95 LEU A CA 1
ATOM 699 C C . LEU A 1 95 ? -7.119 -14.679 -11.804 1.00 60.47 95 LEU A C 1
ATOM 701 O O . LEU A 1 95 ? -6.833 -13.496 -11.983 1.00 60.47 95 LEU A O 1
ATOM 705 N N . LYS A 1 96 ? -8.332 -15.162 -12.101 1.00 55.78 96 LYS A N 1
ATOM 706 C CA . LYS A 1 96 ? -9.432 -14.308 -12.566 1.00 55.78 96 LYS A CA 1
ATOM 707 C C . LYS A 1 96 ? -9.761 -13.260 -11.501 1.00 55.78 96 LYS A C 1
ATOM 709 O O . LYS A 1 96 ? -10.057 -13.608 -10.364 1.00 55.78 96 LYS A O 1
ATOM 714 N N . ARG A 1 97 ? -9.806 -11.996 -11.924 1.00 61.16 97 ARG A N 1
ATOM 715 C CA . ARG A 1 97 ? -10.093 -10.793 -11.116 1.00 61.16 97 ARG A CA 1
ATOM 716 C C . ARG A 1 97 ? -11.534 -10.704 -10.575 1.00 61.16 97 ARG A C 1
ATOM 718 O O . ARG A 1 97 ? -11.952 -9.644 -10.139 1.00 61.16 97 ARG A O 1
ATOM 725 N N . GLU A 1 98 ? -12.313 -11.781 -10.651 1.00 58.47 98 GLU A N 1
ATOM 726 C CA . GLU A 1 98 ? -13.754 -11.792 -10.340 1.00 58.47 98 GLU A CA 1
ATOM 727 C C . GLU A 1 98 ? -14.068 -12.191 -8.888 1.00 58.47 98 GLU A C 1
ATOM 729 O O . GLU A 1 98 ? -15.229 -12.199 -8.496 1.00 58.47 98 GLU A O 1
ATOM 734 N N . TYR A 1 99 ? -13.054 -12.519 -8.086 1.00 53.06 99 TYR A N 1
ATOM 735 C CA . TYR A 1 99 ? -13.223 -12.938 -6.696 1.00 53.06 99 TYR A CA 1
ATOM 736 C C . TYR A 1 99 ? -12.414 -12.038 -5.758 1.00 53.06 99 TYR A C 1
ATOM 738 O O . TYR A 1 99 ? -11.320 -12.411 -5.342 1.00 53.06 99 TYR A O 1
ATOM 746 N N . CYS A 1 100 ? -12.953 -10.860 -5.448 1.00 52.50 100 CYS A N 1
ATOM 747 C CA . CYS A 1 100 ? -12.661 -10.069 -4.247 1.00 52.50 100 CYS A CA 1
ATOM 748 C C . CYS A 1 100 ? -13.899 -9.239 -3.900 1.00 52.50 100 CYS A C 1
ATOM 750 O O . CYS A 1 100 ? -14.398 -8.536 -4.807 1.00 52.50 100 CYS A O 1
#

Secondary structure (DSSP, 8-state):
-HHHHHHHHHHHHHHHHHHHH-HHHHHHTTT-----------------TT----S--B--TTS---EEE-TTSEEEEE--TTT-EEEEEES-TTS-TT--